Protein AF-A0A7S3D4H6-F1 (afdb_monomer_lite)

Structure (mmCIF, N/CA/C/O backbone):
data_AF-A0A7S3D4H6-F1
#
_entry.id   AF-A0A7S3D4H6-F1
#
loop_
_atom_site.group_PDB
_atom_site.id
_atom_site.type_symbol
_atom_site.label_atom_id
_atom_site.label_alt_id
_atom_site.label_comp_id
_atom_site.label_asym_id
_atom_site.label_entity_id
_atom_site.label_seq_id
_atom_site.pdbx_PDB_ins_code
_atom_site.Cartn_x
_atom_site.Cartn_y
_atom_site.Cartn_z
_atom_site.occupancy
_atom_site.B_iso_or_equiv
_atom_site.auth_seq_id
_atom_site.auth_comp_id
_atom_site.auth_asym_id
_atom_site.auth_atom_id
_atom_site.pdbx_PDB_model_num
ATOM 1 N N . MET A 1 1 ? 4.787 -5.093 -6.556 1.00 90.75 1 MET A N 1
ATOM 2 C CA . MET A 1 1 ? 3.860 -4.329 -7.418 1.00 90.75 1 MET A CA 1
ATOM 3 C C . MET A 1 1 ? 4.445 -4.297 -8.807 1.00 90.75 1 MET A C 1
ATOM 5 O O . MET A 1 1 ? 5.640 -4.072 -8.900 1.00 90.75 1 MET A O 1
ATOM 9 N N . THR A 1 2 ? 3.670 -4.586 -9.845 1.00 94.88 2 THR A N 1
ATOM 10 C CA . THR A 1 2 ? 4.138 -4.476 -11.233 1.00 94.88 2 THR A CA 1
ATOM 11 C C . THR A 1 2 ? 4.098 -3.013 -11.684 1.00 94.88 2 THR A C 1
ATOM 13 O O . THR A 1 2 ? 3.369 -2.201 -11.111 1.00 94.88 2 THR A O 1
ATOM 16 N N . VAL A 1 3 ? 4.927 -2.655 -12.665 1.00 95.19 3 VAL A N 1
ATOM 17 C CA . VAL A 1 3 ? 5.062 -1.286 -13.187 1.00 95.19 3 VAL A CA 1
ATOM 18 C C . VAL A 1 3 ? 4.876 -1.342 -14.696 1.00 95.19 3 VAL A C 1
ATOM 20 O O . VAL A 1 3 ? 5.525 -2.147 -15.357 1.00 95.19 3 VAL A O 1
ATOM 23 N N . SER A 1 4 ? 3.977 -0.511 -15.231 1.00 93.75 4 SER A N 1
ATOM 24 C CA . SER A 1 4 ? 3.671 -0.440 -16.670 1.00 93.75 4 SER A CA 1
ATOM 25 C C . SER A 1 4 ? 3.275 -1.778 -17.323 1.00 93.75 4 SER A C 1
ATOM 27 O O . SER A 1 4 ? 3.443 -1.949 -18.524 1.00 93.75 4 SER A O 1
ATOM 29 N N . GLU A 1 5 ? 2.715 -2.721 -16.558 1.00 92.44 5 GLU A N 1
ATOM 30 C CA . GLU A 1 5 ? 2.319 -4.053 -17.054 1.00 92.44 5 GLU A CA 1
ATOM 31 C C . GLU A 1 5 ? 1.275 -3.985 -18.179 1.00 92.44 5 GLU A C 1
ATOM 33 O O . GLU A 1 5 ? 1.307 -4.778 -19.113 1.00 92.44 5 GLU A O 1
ATOM 38 N N . THR A 1 6 ? 0.364 -3.011 -18.113 1.00 91.50 6 THR A N 1
ATOM 39 C CA . THR A 1 6 ? -0.703 -2.813 -19.104 1.00 91.50 6 THR A CA 1
ATOM 40 C C . THR A 1 6 ? -0.351 -1.761 -20.160 1.00 91.50 6 THR A C 1
ATOM 42 O O . THR A 1 6 ? -1.244 -1.258 -20.844 1.00 91.50 6 THR A O 1
ATOM 45 N N . ALA A 1 7 ? 0.919 -1.353 -20.257 1.00 90.19 7 ALA A N 1
ATOM 46 C CA . ALA A 1 7 ? 1.366 -0.435 -21.298 1.00 90.19 7 ALA A CA 1
ATOM 47 C C . ALA A 1 7 ? 1.373 -1.130 -22.668 1.00 90.19 7 ALA A C 1
ATOM 49 O O . ALA A 1 7 ? 1.462 -2.353 -22.761 1.00 90.19 7 ALA A O 1
ATOM 50 N N . ARG A 1 8 ? 1.323 -0.336 -23.748 1.00 88.31 8 ARG A N 1
ATOM 51 C CA . ARG A 1 8 ? 1.449 -0.855 -25.122 1.00 88.31 8 ARG A CA 1
ATOM 52 C C . ARG A 1 8 ? 2.736 -1.667 -25.306 1.00 88.31 8 ARG A C 1
ATOM 54 O O . ARG A 1 8 ? 2.718 -2.691 -25.978 1.00 88.31 8 ARG A O 1
ATOM 61 N N . GLU A 1 9 ? 3.823 -1.186 -24.712 1.00 87.69 9 GLU A N 1
ATOM 62 C CA . GLU A 1 9 ? 5.121 -1.852 -24.660 1.00 87.69 9 GLU A CA 1
ATOM 63 C C . GLU A 1 9 ? 5.522 -1.974 -23.181 1.00 87.69 9 GLU A C 1
ATOM 65 O O . GLU A 1 9 ? 5.951 -0.981 -22.585 1.00 87.69 9 GLU A O 1
ATOM 70 N N . PRO A 1 10 ? 5.295 -3.137 -22.543 1.00 89.56 10 PRO A N 1
ATOM 71 C CA . PRO A 1 10 ? 5.656 -3.339 -21.145 1.00 89.56 10 PRO A CA 1
ATOM 72 C C . PRO A 1 10 ? 7.183 -3.449 -20.974 1.00 89.56 10 PRO A C 1
ATOM 74 O O . PRO A 1 10 ? 7.884 -3.802 -21.925 1.00 89.56 10 PRO A O 1
ATOM 77 N N . PRO A 1 11 ? 7.723 -3.173 -19.770 1.00 90.12 11 PRO A N 1
ATOM 78 C CA . PRO A 1 11 ? 9.152 -3.312 -19.501 1.00 90.12 11 PRO A CA 1
ATOM 79 C C . PRO A 1 11 ? 9.649 -4.744 -19.727 1.00 90.12 11 PRO A C 1
ATOM 81 O O . PRO A 1 11 ? 9.005 -5.698 -19.294 1.00 90.12 11 PRO A O 1
ATOM 84 N N . SER A 1 12 ? 10.818 -4.886 -20.352 1.00 89.56 12 SER A N 1
ATOM 85 C CA . SER A 1 12 ? 11.431 -6.190 -20.627 1.00 89.56 12 SER A CA 1
ATOM 86 C C . SER A 1 12 ? 11.892 -6.913 -19.358 1.00 89.56 12 SER A C 1
ATOM 88 O O . SER A 1 12 ? 12.290 -6.290 -18.365 1.00 89.56 12 SER A O 1
ATOM 90 N N . ASP A 1 13 ? 11.926 -8.243 -19.430 1.00 87.94 13 ASP A N 1
ATOM 91 C CA . ASP A 1 13 ? 12.531 -9.096 -18.409 1.00 87.94 13 ASP A CA 1
ATOM 92 C C . ASP A 1 13 ? 14.046 -9.268 -18.634 1.00 87.94 13 ASP A C 1
ATOM 94 O O . ASP A 1 13 ? 14.583 -9.055 -19.726 1.00 87.94 13 ASP A O 1
ATOM 98 N N . GLU A 1 14 ? 14.756 -9.735 -17.599 1.00 81.12 14 GLU A N 1
ATOM 99 C CA . GLU A 1 14 ? 16.184 -10.095 -17.687 1.00 81.12 14 GLU A CA 1
ATOM 100 C C . GLU A 1 14 ? 16.463 -11.144 -18.777 1.00 81.12 14 GLU A C 1
ATOM 102 O O . GLU A 1 14 ? 17.517 -11.117 -19.410 1.00 81.12 14 GLU A O 1
ATOM 107 N N . LYS A 1 15 ? 15.514 -12.056 -19.027 1.00 82.06 15 LYS A N 1
ATOM 108 C CA . LYS A 1 15 ? 15.654 -13.122 -20.035 1.00 82.06 15 LYS A CA 1
ATOM 109 C C . LYS A 1 15 ? 15.647 -12.585 -21.464 1.00 82.06 15 LYS A C 1
ATOM 111 O O . LYS A 1 15 ? 16.328 -13.144 -22.319 1.00 82.06 15 LYS A O 1
ATOM 116 N N . ASP A 1 16 ? 14.908 -11.505 -21.695 1.00 81.69 16 ASP A N 1
ATOM 117 C CA . ASP A 1 16 ? 14.741 -10.897 -23.016 1.00 81.69 16 ASP A CA 1
ATOM 118 C C . ASP A 1 16 ? 15.853 -9.890 -23.329 1.00 81.69 16 ASP A C 1
ATOM 120 O O . ASP A 1 16 ? 15.986 -9.435 -24.465 1.00 81.69 16 ASP A O 1
ATOM 124 N N . THR A 1 17 ? 16.684 -9.563 -22.332 1.00 79.12 17 THR A N 1
ATOM 125 C CA . THR A 1 17 ? 17.736 -8.554 -22.456 1.00 79.12 17 THR A CA 1
ATOM 126 C C . THR A 1 17 ? 19.111 -9.111 -22.068 1.00 79.12 17 THR A C 1
ATOM 128 O O . THR A 1 17 ? 19.616 -8.824 -20.982 1.00 79.12 17 THR A O 1
ATOM 131 N N . PRO A 1 18 ? 19.764 -9.910 -22.930 1.00 75.94 18 PRO A N 1
ATOM 132 C CA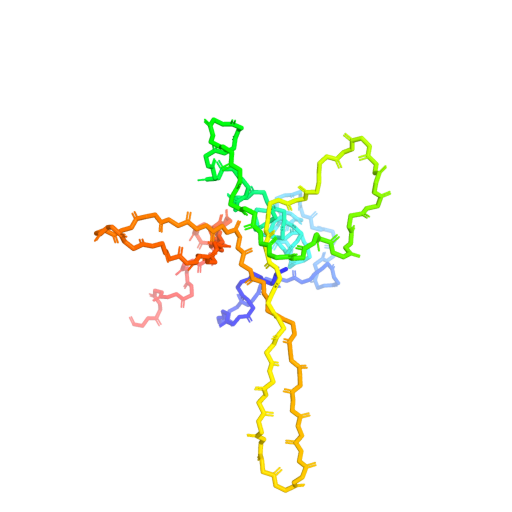 . PRO A 1 18 ? 21.099 -10.425 -22.645 1.00 75.94 18 PRO A CA 1
ATOM 133 C C . PRO A 1 18 ? 22.129 -9.284 -22.571 1.00 75.94 18 PRO A C 1
ATOM 135 O O . PRO A 1 18 ? 22.235 -8.473 -23.488 1.00 75.94 18 PRO A O 1
ATOM 138 N N . ASN A 1 19 ? 22.919 -9.254 -21.491 1.00 79.62 19 ASN A N 1
ATOM 139 C CA . ASN A 1 19 ? 23.931 -8.227 -21.187 1.00 79.62 19 ASN A CA 1
ATOM 140 C C . ASN A 1 19 ? 23.383 -6.784 -21.188 1.00 79.62 19 ASN A C 1
ATOM 142 O O . ASN A 1 19 ? 23.839 -5.948 -21.976 1.00 79.62 19 ASN A O 1
ATOM 146 N N . PRO A 1 20 ? 22.427 -6.462 -20.298 1.00 79.50 20 PRO A N 1
ATOM 147 C CA . PRO A 1 20 ? 21.876 -5.121 -20.223 1.00 79.50 20 PRO A CA 1
ATOM 148 C C . PRO A 1 20 ? 22.954 -4.133 -19.766 1.00 79.50 20 PRO A C 1
ATOM 150 O O . PRO A 1 20 ? 23.783 -4.428 -18.900 1.00 79.50 20 PRO A O 1
ATOM 153 N N . THR A 1 21 ? 22.929 -2.922 -20.322 1.00 84.44 21 THR A N 1
ATOM 154 C CA . THR A 1 21 ? 23.704 -1.814 -19.752 1.00 84.44 21 THR A CA 1
ATOM 155 C C . THR A 1 21 ? 23.203 -1.521 -18.337 1.00 84.44 21 THR A C 1
ATOM 157 O O . THR A 1 21 ? 22.053 -1.814 -18.011 1.00 84.44 21 THR A O 1
ATOM 160 N N . ALA A 1 22 ? 24.032 -0.907 -17.487 1.00 80.88 22 ALA A N 1
ATOM 161 C CA . ALA A 1 22 ? 23.634 -0.595 -16.111 1.00 80.88 22 ALA A CA 1
ATOM 162 C C . ALA A 1 22 ? 22.330 0.224 -16.043 1.00 80.88 22 ALA A C 1
ATOM 164 O O . ALA A 1 22 ? 21.484 -0.039 -15.197 1.00 80.88 22 ALA A O 1
ATOM 165 N N . LEU A 1 23 ? 22.140 1.165 -16.977 1.00 77.56 23 LEU A N 1
ATOM 166 C CA . LEU A 1 23 ? 20.910 1.949 -17.075 1.00 77.56 23 LEU A CA 1
ATOM 167 C C . LEU A 1 23 ? 19.706 1.084 -17.475 1.00 77.56 23 LEU A C 1
ATOM 169 O O . LEU A 1 23 ? 18.632 1.227 -16.903 1.00 77.56 23 LEU A O 1
ATOM 173 N N . HIS A 1 24 ? 19.884 0.160 -18.422 1.00 81.44 24 HIS A N 1
ATOM 174 C CA . HIS A 1 24 ? 18.808 -0.735 -18.843 1.00 81.44 24 HIS A CA 1
ATOM 175 C C . HIS A 1 24 ? 18.434 -1.738 -17.745 1.00 81.44 24 HIS A C 1
ATOM 177 O O . HIS A 1 24 ? 17.262 -2.055 -17.584 1.00 81.44 24 HIS A O 1
ATOM 183 N N . ALA A 1 25 ? 19.409 -2.198 -16.954 1.00 87.44 25 ALA A N 1
ATOM 184 C CA . ALA A 1 25 ? 19.186 -3.127 -15.848 1.00 87.44 25 ALA A CA 1
ATOM 185 C C . ALA A 1 25 ? 18.266 -2.550 -14.754 1.00 87.44 25 ALA A C 1
ATOM 187 O O . ALA A 1 25 ? 17.503 -3.298 -14.146 1.00 87.44 25 ALA A O 1
ATOM 188 N N . LEU A 1 26 ? 18.301 -1.231 -14.527 1.00 89.69 26 LEU A N 1
ATOM 189 C CA . LEU A 1 26 ? 17.409 -0.546 -13.580 1.00 89.69 26 LEU A CA 1
ATOM 190 C C . LEU A 1 26 ? 15.948 -0.533 -14.051 1.00 89.69 26 LEU A C 1
ATOM 192 O O . LEU A 1 26 ? 15.040 -0.586 -13.228 1.00 89.69 26 LEU A O 1
ATOM 196 N N . ASN A 1 27 ? 15.732 -0.514 -15.367 1.00 91.06 27 ASN A N 1
ATOM 197 C CA . ASN A 1 27 ? 14.408 -0.427 -15.979 1.00 91.06 27 ASN A CA 1
ATOM 198 C C . ASN A 1 27 ? 13.807 -1.797 -16.335 1.00 91.06 27 ASN A C 1
ATOM 200 O O . ASN A 1 27 ? 12.761 -1.857 -16.979 1.00 91.06 27 ASN A O 1
ATOM 204 N N . LEU A 1 28 ? 14.442 -2.899 -15.924 1.00 92.50 28 LEU A N 1
ATOM 205 C CA . LEU A 1 28 ? 13.866 -4.233 -16.084 1.00 92.50 28 LEU A CA 1
ATOM 206 C C . LEU A 1 28 ? 12.661 -4.410 -15.160 1.00 92.50 28 LEU A C 1
ATOM 208 O O . LEU A 1 28 ? 12.649 -3.905 -14.033 1.00 92.50 28 LEU A O 1
ATOM 212 N N . SER A 1 29 ? 11.673 -5.180 -15.613 1.00 93.62 29 SER A N 1
ATOM 213 C CA . SER A 1 29 ? 10.405 -5.408 -14.903 1.00 93.62 29 SER A CA 1
ATOM 214 C C . SER A 1 29 ? 10.604 -5.767 -13.420 1.00 93.62 29 SER A C 1
ATOM 216 O O . SER A 1 29 ? 9.957 -5.197 -12.542 1.00 93.62 29 SER A O 1
ATOM 218 N N . GLY A 1 30 ? 11.551 -6.662 -13.116 1.00 93.88 30 GLY A N 1
ATOM 219 C CA . GLY A 1 30 ? 11.851 -7.124 -11.764 1.00 93.88 30 GLY A CA 1
ATOM 220 C C . GLY A 1 30 ? 12.520 -6.064 -10.888 1.00 93.88 30 GLY A C 1
ATOM 221 O O . GLY A 1 30 ? 12.258 -6.013 -9.683 1.00 93.88 30 GLY A O 1
ATOM 222 N N . ALA A 1 31 ? 13.357 -5.202 -11.472 1.00 93.88 31 ALA A N 1
ATOM 223 C CA . ALA A 1 31 ? 13.984 -4.088 -10.765 1.00 93.88 31 ALA A CA 1
ATOM 224 C C . ALA A 1 31 ? 12.943 -3.011 -10.429 1.00 93.88 31 ALA A C 1
ATOM 226 O O . ALA A 1 31 ? 12.791 -2.655 -9.257 1.00 93.88 31 ALA A O 1
ATOM 227 N N . LEU A 1 32 ? 12.141 -2.609 -11.420 1.00 95.38 32 LEU A N 1
ATOM 228 C CA . LEU A 1 32 ? 11.037 -1.664 -11.248 1.00 95.38 32 LEU A CA 1
ATOM 229 C C . LEU A 1 32 ? 10.006 -2.174 -10.238 1.00 95.38 32 LEU A C 1
ATOM 231 O O . LEU A 1 32 ? 9.567 -1.433 -9.361 1.00 95.38 32 LEU A O 1
ATOM 235 N N . ALA A 1 33 ? 9.644 -3.457 -10.307 1.00 96.38 33 ALA A N 1
ATOM 236 C CA . ALA A 1 33 ? 8.681 -4.044 -9.385 1.00 96.38 33 ALA A CA 1
ATOM 237 C C . ALA A 1 33 ? 9.191 -4.071 -7.938 1.00 96.38 33 ALA A C 1
ATOM 239 O O . ALA A 1 33 ? 8.421 -3.863 -6.990 1.00 96.38 33 ALA A O 1
ATOM 240 N N . ARG A 1 34 ? 10.492 -4.322 -7.752 1.00 96.31 34 ARG A N 1
ATOM 241 C CA . ARG A 1 34 ? 11.147 -4.286 -6.441 1.00 96.31 34 ARG A CA 1
ATOM 242 C C . ARG A 1 34 ? 11.135 -2.872 -5.874 1.00 96.31 34 ARG A C 1
ATOM 244 O O . ARG A 1 34 ? 10.696 -2.689 -4.741 1.00 96.31 34 ARG A O 1
ATOM 251 N N . GLU A 1 35 ? 11.555 -1.891 -6.663 1.00 96.50 35 GLU A N 1
ATOM 252 C CA . GLU A 1 35 ? 11.555 -0.484 -6.262 1.00 96.50 35 GLU A CA 1
ATOM 253 C C . GLU A 1 35 ? 10.140 0.009 -5.934 1.00 96.50 35 GLU A C 1
ATOM 255 O O . GLU A 1 35 ? 9.906 0.504 -4.833 1.00 96.50 35 GLU A O 1
ATOM 260 N N . ALA A 1 36 ? 9.164 -0.221 -6.816 1.00 97.19 36 ALA A N 1
ATOM 261 C CA . ALA A 1 36 ? 7.772 0.176 -6.600 1.00 97.19 36 ALA A CA 1
ATOM 262 C C . ALA A 1 36 ? 7.170 -0.443 -5.329 1.00 97.19 36 ALA A C 1
ATOM 264 O O . ALA A 1 36 ? 6.371 0.194 -4.636 1.00 97.19 36 ALA A O 1
ATOM 265 N N . THR A 1 37 ? 7.572 -1.674 -4.991 1.00 97.12 37 THR A N 1
ATOM 266 C CA . THR A 1 37 ? 7.172 -2.334 -3.739 1.00 97.12 37 THR A CA 1
ATOM 267 C C . THR A 1 37 ? 7.774 -1.639 -2.521 1.00 97.12 37 THR A C 1
ATOM 269 O O . THR A 1 37 ? 7.065 -1.436 -1.539 1.00 97.12 37 THR A O 1
ATOM 272 N N . LEU A 1 38 ? 9.049 -1.243 -2.574 1.00 96.38 38 LEU A N 1
ATOM 273 C CA . LEU A 1 38 ? 9.686 -0.491 -1.489 1.00 96.38 38 LEU A CA 1
ATOM 274 C C . LEU A 1 38 ? 9.052 0.894 -1.327 1.00 96.38 38 LEU A C 1
ATOM 276 O O . LEU A 1 38 ? 8.719 1.274 -0.207 1.00 96.38 38 LEU A O 1
ATOM 280 N N . ILE A 1 39 ? 8.791 1.605 -2.427 1.00 97.00 39 ILE A N 1
ATOM 281 C CA . ILE A 1 39 ? 8.080 2.892 -2.405 1.00 97.00 39 ILE A CA 1
ATOM 282 C C . ILE A 1 39 ? 6.716 2.726 -1.723 1.00 97.00 39 ILE A C 1
ATOM 284 O O . ILE A 1 39 ? 6.405 3.451 -0.782 1.00 97.00 39 ILE A O 1
ATOM 288 N N . ASN A 1 40 ? 5.924 1.725 -2.121 1.00 95.62 40 ASN A N 1
ATOM 289 C CA . ASN A 1 40 ? 4.613 1.471 -1.514 1.00 95.62 40 ASN A CA 1
ATOM 290 C C . ASN A 1 40 ? 4.674 0.921 -0.088 1.00 95.62 40 ASN A C 1
ATOM 292 O O . ASN A 1 40 ? 3.673 0.989 0.620 1.00 95.62 40 ASN A O 1
ATOM 296 N N . ARG A 1 41 ? 5.815 0.384 0.349 1.00 93.19 41 ARG A N 1
ATOM 297 C CA . ARG A 1 41 ? 6.016 -0.020 1.741 1.00 93.19 41 ARG A CA 1
ATOM 298 C C . ARG A 1 41 ? 6.320 1.179 2.632 1.00 93.19 41 ARG A C 1
ATOM 300 O O . ARG A 1 41 ? 5.785 1.253 3.732 1.00 93.19 41 ARG A O 1
ATOM 307 N N . TYR A 1 42 ? 7.186 2.080 2.180 1.00 93.44 42 TYR A N 1
ATOM 308 C CA . TYR A 1 42 ? 7.680 3.178 3.010 1.00 93.44 42 TYR A CA 1
ATOM 309 C C . TYR A 1 42 ? 6.807 4.425 2.948 1.00 93.44 42 TYR A C 1
ATOM 311 O O . TYR A 1 42 ? 6.621 5.076 3.971 1.00 93.44 42 TYR A O 1
ATOM 319 N N . PHE A 1 43 ? 6.241 4.749 1.784 1.00 95.62 43 PHE A N 1
ATOM 320 C CA . PHE A 1 43 ? 5.455 5.967 1.615 1.00 95.62 43 PHE A CA 1
ATOM 321 C C . PHE A 1 43 ? 4.256 6.051 2.575 1.00 95.62 43 PHE A C 1
ATOM 323 O O . PHE A 1 43 ? 4.110 7.098 3.202 1.00 95.62 43 PHE A O 1
ATOM 330 N N . PRO A 1 44 ? 3.442 4.988 2.778 1.00 93.69 44 PRO A N 1
ATOM 331 C CA . PRO A 1 44 ? 2.353 5.028 3.749 1.00 93.69 44 PRO A CA 1
ATOM 332 C C . PRO A 1 44 ? 2.814 5.359 5.165 1.00 93.69 44 PRO A C 1
ATOM 334 O O . PRO A 1 44 ? 2.170 6.173 5.804 1.00 93.69 44 PRO A O 1
ATOM 337 N N . GLU A 1 45 ? 3.924 4.786 5.636 1.00 91.12 45 GLU A N 1
ATOM 338 C CA . GLU A 1 45 ? 4.466 5.060 6.976 1.00 91.12 45 GLU A CA 1
ATOM 339 C C . GLU A 1 45 ? 5.007 6.489 7.086 1.00 91.12 45 GLU A C 1
ATOM 341 O O . GLU A 1 45 ? 4.791 7.169 8.085 1.00 91.12 45 GLU A O 1
ATOM 346 N N . GLN A 1 46 ? 5.686 6.966 6.039 1.00 92.69 46 GLN A N 1
ATOM 347 C CA . GLN A 1 46 ? 6.327 8.280 6.015 1.00 92.69 46 GLN A CA 1
ATOM 348 C C . GLN A 1 46 ? 5.324 9.440 6.095 1.00 92.69 46 GLN A C 1
ATOM 350 O O . GLN A 1 46 ? 5.671 10.511 6.591 1.00 92.69 46 GLN A O 1
ATOM 355 N N . VAL A 1 47 ? 4.102 9.256 5.590 1.00 93.62 47 VAL A N 1
ATOM 356 C CA . VAL A 1 47 ? 3.072 10.309 5.578 1.00 93.62 47 VAL A CA 1
ATOM 357 C C . VAL A 1 47 ? 2.178 10.308 6.820 1.00 93.62 47 VAL A C 1
ATOM 359 O O . VAL A 1 47 ? 1.294 11.159 6.933 1.00 93.62 47 VAL A O 1
ATOM 362 N N . LEU A 1 48 ? 2.372 9.369 7.750 1.00 92.00 48 LEU A N 1
ATOM 363 C CA . LEU A 1 48 ? 1.648 9.360 9.020 1.00 92.00 48 LEU A CA 1
ATOM 364 C C . LEU A 1 48 ? 2.249 10.372 9.993 1.00 92.00 48 LEU A C 1
ATOM 366 O O . LEU A 1 48 ? 3.435 10.678 9.969 1.00 92.00 48 LEU A O 1
ATOM 370 N N . ASN A 1 49 ? 1.430 10.826 10.940 1.00 89.44 49 ASN A N 1
ATOM 371 C CA . ASN A 1 49 ? 1.863 11.736 12.003 1.00 89.44 49 ASN A CA 1
ATOM 372 C C . ASN A 1 49 ? 2.690 11.036 13.103 1.00 89.44 49 ASN A C 1
ATOM 374 O O . ASN A 1 49 ? 2.777 11.550 14.214 1.00 89.44 49 ASN A O 1
ATOM 378 N N . SER A 1 50 ? 3.263 9.860 12.838 1.00 81.31 50 SER A N 1
ATOM 379 C CA . SER A 1 50 ? 4.091 9.126 13.799 1.00 81.31 50 SER A CA 1
ATOM 380 C C . SER A 1 50 ? 5.512 9.713 13.843 1.00 81.31 50 SER A C 1
ATOM 382 O O . SER A 1 50 ? 6.055 10.039 12.787 1.00 81.31 50 SER A O 1
ATOM 384 N N . PRO A 1 51 ? 6.149 9.874 15.019 1.00 77.94 51 PRO A N 1
ATOM 385 C CA . PRO A 1 51 ? 5.658 9.583 16.372 1.00 77.94 51 PRO A CA 1
ATOM 386 C C . PRO A 1 51 ? 4.958 10.783 17.045 1.00 77.94 51 PRO A C 1
ATOM 388 O O . PRO A 1 51 ? 4.738 10.775 18.249 1.00 77.94 51 PRO A O 1
ATOM 391 N N . ALA A 1 52 ? 4.654 11.854 16.305 1.00 81.31 52 ALA A N 1
ATOM 392 C CA . ALA A 1 52 ? 4.114 13.097 16.863 1.00 81.31 52 ALA A CA 1
ATOM 393 C C . ALA A 1 52 ? 2.685 12.973 17.433 1.00 81.31 52 ALA A C 1
ATOM 395 O O . ALA A 1 52 ? 2.297 13.785 18.273 1.00 81.31 52 ALA A O 1
ATOM 396 N N . LYS A 1 53 ? 1.897 11.985 16.987 1.00 83.88 53 LYS A N 1
ATOM 397 C CA . LYS A 1 53 ? 0.556 11.671 17.506 1.00 83.88 53 LYS A CA 1
ATOM 398 C C . LYS A 1 53 ? 0.469 10.186 17.851 1.00 83.88 53 LYS A C 1
ATOM 400 O O . LYS A 1 53 ? 0.865 9.344 17.048 1.00 83.88 53 LYS A O 1
ATOM 405 N N . GLU A 1 54 ? -0.097 9.891 19.019 1.00 84.50 54 GLU A N 1
ATOM 406 C CA . GLU A 1 54 ? -0.395 8.521 19.440 1.00 84.50 54 GLU A CA 1
ATOM 407 C C . GLU A 1 54 ? -1.345 7.829 18.443 1.00 84.50 54 GLU A C 1
ATOM 409 O O . GLU A 1 54 ? -2.285 8.466 17.942 1.00 84.50 54 GLU A O 1
ATOM 414 N N . PRO A 1 55 ? -1.126 6.537 18.142 1.00 85.06 55 PRO A N 1
ATOM 415 C CA . PRO A 1 55 ? -1.986 5.786 17.243 1.00 85.06 55 PRO A CA 1
ATOM 416 C C . PRO A 1 55 ? -3.372 5.563 17.858 1.00 85.06 55 PRO A C 1
ATOM 418 O O . PRO A 1 55 ? -3.531 5.377 19.065 1.00 85.06 55 PRO A O 1
ATOM 421 N N . VAL A 1 56 ? -4.393 5.535 17.001 1.00 86.94 56 VAL A N 1
ATOM 422 C CA . VAL A 1 56 ? -5.743 5.132 17.410 1.00 86.94 56 VAL A CA 1
ATOM 423 C C . VAL A 1 56 ? -5.742 3.632 17.675 1.00 86.94 56 VAL A C 1
ATOM 425 O O . VAL A 1 56 ? -5.435 2.843 16.782 1.00 86.94 56 VAL A O 1
ATOM 428 N N . GLN A 1 57 ? -6.100 3.250 18.898 1.00 87.69 57 GLN A N 1
ATOM 429 C CA . GLN A 1 57 ? -6.188 1.850 19.297 1.00 87.69 57 GLN A CA 1
ATOM 430 C C . GLN A 1 57 ? -7.547 1.258 18.920 1.00 87.69 57 GLN A C 1
ATOM 432 O O . GLN A 1 57 ? -8.583 1.903 19.083 1.00 87.69 57 GLN A O 1
ATOM 437 N N . LEU A 1 58 ? -7.525 0.023 18.421 1.00 89.75 58 LEU A N 1
ATOM 438 C CA . LEU A 1 58 ? -8.719 -0.779 18.158 1.00 89.75 58 LEU A CA 1
ATOM 439 C C . LEU A 1 58 ? -8.956 -1.780 19.295 1.00 89.75 58 LEU A C 1
ATOM 441 O O . LEU A 1 58 ? -8.082 -2.005 20.128 1.00 89.75 58 LEU A O 1
ATOM 445 N N . ASP A 1 59 ? -10.131 -2.410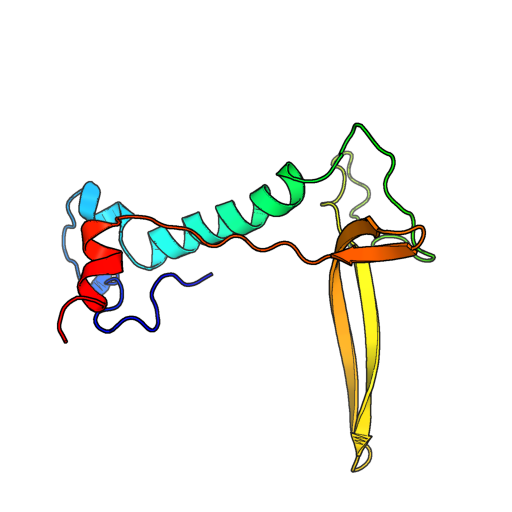 19.299 1.00 90.12 59 ASP A N 1
ATOM 446 C CA . ASP A 1 59 ? -10.551 -3.344 20.354 1.00 90.12 59 ASP A CA 1
ATOM 447 C C . ASP A 1 59 ? -9.605 -4.548 20.530 1.00 90.12 59 ASP A C 1
ATOM 449 O O . ASP A 1 59 ? -9.489 -5.096 21.625 1.00 90.12 59 ASP A O 1
ATOM 453 N N . GLY A 1 60 ? -8.944 -4.981 19.451 1.00 87.19 60 GLY A N 1
ATOM 454 C CA . GLY A 1 60 ? -8.003 -6.099 19.452 1.00 87.19 60 GLY A CA 1
ATOM 455 C C . GLY A 1 60 ? -6.576 -5.656 19.116 1.00 87.19 60 GLY A C 1
ATOM 456 O O . GLY A 1 60 ? -6.403 -4.786 18.258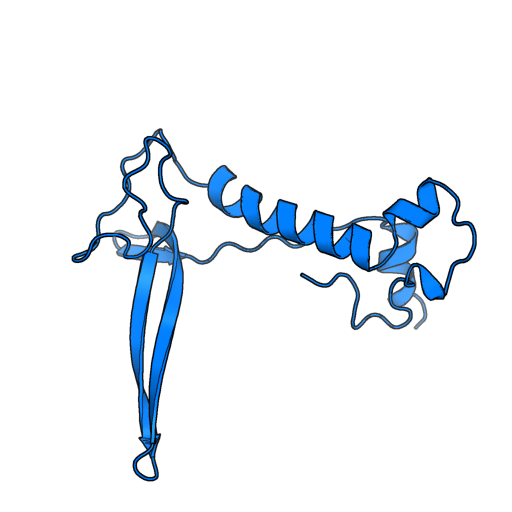 1.00 87.19 60 GLY A O 1
ATOM 457 N N . PRO A 1 61 ? -5.547 -6.267 19.735 1.00 88.38 61 PRO A N 1
ATOM 458 C CA . PRO A 1 61 ? -4.159 -6.006 19.374 1.00 88.38 61 PRO A CA 1
ATOM 459 C C . PRO A 1 61 ? -3.857 -6.515 17.959 1.00 88.38 61 PRO A C 1
ATOM 461 O O . PRO A 1 61 ? -4.584 -7.342 17.401 1.00 88.38 61 PRO A O 1
ATOM 464 N N . ASN A 1 62 ? -2.745 -6.057 17.384 1.00 88.38 62 ASN A N 1
ATOM 465 C CA . ASN A 1 62 ? -2.259 -6.591 16.118 1.00 88.38 62 ASN A CA 1
ATOM 466 C C . ASN A 1 62 ? -1.925 -8.094 16.277 1.00 88.38 62 ASN A C 1
ATOM 468 O O . ASN A 1 62 ? -1.035 -8.434 17.054 1.00 88.38 62 ASN A O 1
ATOM 472 N N . PRO A 1 63 ? -2.589 -9.006 15.538 1.00 88.69 63 PRO A N 1
ATOM 473 C CA . PRO A 1 63 ? -2.397 -10.449 15.697 1.00 88.69 63 PRO A CA 1
ATOM 474 C C . PRO A 1 63 ? -1.057 -10.965 15.144 1.00 88.69 63 PRO A C 1
ATOM 476 O O . PRO A 1 63 ? -0.765 -12.150 15.281 1.00 88.69 63 PRO A O 1
ATOM 479 N N . PHE A 1 64 ? -0.269 -10.105 14.493 1.00 87.56 64 PHE A N 1
ATOM 480 C CA . PHE A 1 64 ? 1.059 -10.415 13.949 1.00 87.56 64 PHE A CA 1
ATOM 481 C C . PHE A 1 64 ? 2.180 -9.699 14.696 1.00 87.56 64 PHE A C 1
ATOM 483 O O . PHE A 1 64 ? 3.312 -9.684 14.218 1.00 87.56 64 PHE A O 1
ATOM 490 N N . ASP A 1 65 ? 1.870 -9.056 15.819 1.00 83.06 65 ASP A N 1
ATOM 491 C CA . ASP A 1 65 ? 2.909 -8.492 16.661 1.00 83.06 65 ASP A CA 1
ATOM 492 C C . ASP A 1 65 ? 3.704 -9.633 17.313 1.00 83.06 65 ASP A C 1
ATOM 494 O O . ASP A 1 65 ? 3.172 -10.429 18.089 1.00 83.06 65 ASP A O 1
ATOM 498 N N . GLU A 1 66 ? 4.981 -9.743 16.954 1.00 77.38 66 GLU A N 1
ATOM 499 C CA . GLU A 1 66 ? 5.887 -10.785 17.445 1.00 77.38 66 GLU A CA 1
ATOM 500 C C . GLU A 1 66 ? 6.452 -10.464 18.844 1.00 77.38 66 GLU A C 1
ATOM 502 O O . GLU A 1 66 ? 7.334 -11.178 19.323 1.00 77.38 66 GLU A O 1
ATOM 507 N N . ASN A 1 67 ? 5.955 -9.416 19.522 1.00 69.69 67 ASN A N 1
ATOM 508 C CA . ASN A 1 67 ? 6.460 -8.931 20.817 1.00 69.69 67 ASN A CA 1
ATOM 509 C C . ASN A 1 67 ? 7.975 -8.660 20.796 1.00 69.69 67 ASN A C 1
ATOM 511 O O . ASN A 1 67 ? 8.686 -8.908 21.772 1.00 69.69 67 ASN A O 1
ATOM 515 N N . THR A 1 68 ? 8.488 -8.191 19.661 1.00 72.81 68 THR A N 1
ATOM 516 C CA . THR A 1 68 ? 9.885 -7.757 19.543 1.00 72.81 68 THR A CA 1
ATOM 517 C C . THR A 1 68 ? 10.005 -6.280 19.909 1.00 72.81 68 THR A C 1
ATOM 519 O O . THR A 1 68 ? 9.037 -5.538 19.795 1.00 72.81 68 THR A O 1
ATOM 522 N N . ASP A 1 69 ? 11.209 -5.809 20.244 1.00 69.50 69 A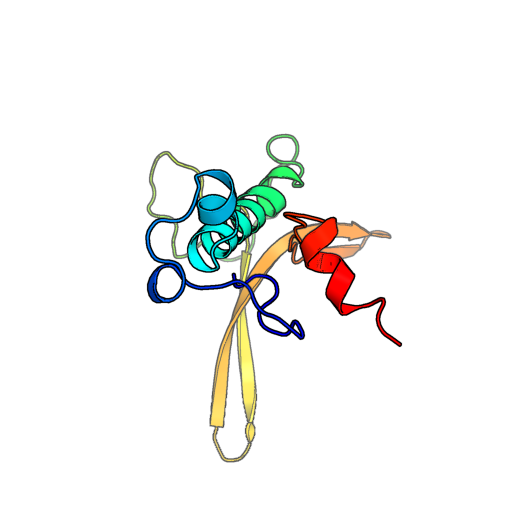SP A N 1
ATOM 523 C CA . ASP A 1 69 ? 11.466 -4.376 20.492 1.00 69.50 69 ASP A CA 1
ATOM 524 C C . ASP A 1 69 ? 11.249 -3.482 19.251 1.00 69.50 69 ASP A C 1
ATOM 526 O O . ASP A 1 69 ? 11.378 -2.258 19.322 1.00 69.50 69 ASP A O 1
ATOM 530 N N . LYS A 1 70 ? 10.956 -4.073 18.083 1.00 63.31 70 LYS A N 1
ATOM 531 C CA . LYS A 1 70 ? 10.628 -3.327 16.870 1.00 63.31 70 LYS A CA 1
ATOM 532 C C . LYS A 1 70 ? 9.125 -3.054 16.839 1.00 63.31 70 LYS A C 1
ATOM 534 O O . LYS A 1 70 ? 8.359 -4.016 16.796 1.00 63.31 70 LYS A O 1
ATOM 539 N N . PRO A 1 71 ? 8.696 -1.781 16.784 1.00 63.81 71 PRO A N 1
ATOM 540 C CA . PRO A 1 71 ? 7.284 -1.471 16.639 1.00 63.81 71 PRO A CA 1
ATOM 541 C C . PRO A 1 71 ? 6.746 -2.088 15.345 1.00 63.81 71 PRO A C 1
ATOM 543 O O . PRO A 1 71 ? 7.392 -2.024 14.292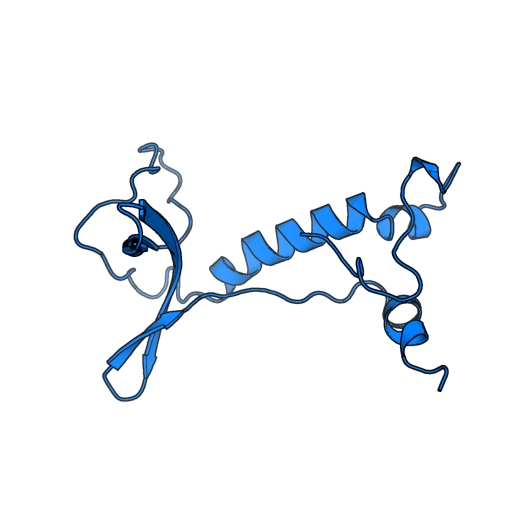 1.00 63.81 71 PRO A O 1
ATOM 546 N N . ALA A 1 72 ? 5.562 -2.696 15.433 1.00 70.00 72 ALA A N 1
ATOM 547 C CA . ALA A 1 72 ? 4.838 -3.159 14.261 1.00 70.00 72 ALA A CA 1
ATOM 548 C C . ALA A 1 72 ? 4.596 -1.992 13.285 1.00 70.00 72 ALA A C 1
ATOM 550 O O . ALA A 1 72 ? 4.474 -0.837 13.692 1.00 70.00 72 ALA A O 1
ATOM 551 N N . SER A 1 73 ? 4.519 -2.307 11.988 1.00 74.56 73 SER A N 1
ATOM 552 C CA . SER A 1 73 ? 4.122 -1.331 10.962 1.00 74.56 73 SER A CA 1
ATOM 553 C C . SER A 1 73 ? 2.786 -0.697 11.340 1.00 74.56 73 SER A C 1
ATOM 555 O O . SER A 1 73 ? 1.887 -1.407 11.807 1.00 74.56 73 SER A O 1
ATOM 557 N N . SER A 1 74 ? 2.641 0.602 11.098 1.00 80.06 74 SER A N 1
ATOM 558 C CA . SER A 1 74 ? 1.378 1.292 11.318 1.00 80.06 74 SER A CA 1
ATOM 559 C C . SER A 1 74 ? 0.307 0.697 10.409 1.00 80.06 74 SER A C 1
ATOM 561 O O . SER A 1 74 ? 0.475 0.558 9.195 1.00 80.06 74 SER A O 1
ATOM 563 N N . GLY A 1 75 ? -0.819 0.329 11.002 1.00 88.31 75 GLY A N 1
ATOM 564 C CA . GLY A 1 75 ? -1.940 -0.217 10.264 1.00 88.31 75 GLY A CA 1
ATOM 565 C C . GLY A 1 75 ? -2.934 -0.911 11.173 1.00 88.31 75 GLY A C 1
ATOM 566 O O . GLY A 1 75 ? -2.655 -1.218 12.330 1.00 88.31 75 GLY A O 1
ATOM 567 N N . ALA A 1 76 ? -4.114 -1.153 10.624 1.00 92.25 76 ALA A N 1
ATOM 568 C CA . ALA A 1 76 ? -5.201 -1.817 11.318 1.00 92.25 76 ALA A CA 1
ATOM 569 C C . ALA A 1 76 ? -5.839 -2.875 10.423 1.00 92.25 76 ALA A C 1
ATOM 571 O O . ALA A 1 76 ? -5.947 -2.698 9.206 1.00 92.25 76 ALA A O 1
ATOM 572 N N . TYR A 1 77 ? -6.295 -3.961 11.047 1.00 94.00 77 TYR A N 1
ATOM 573 C CA . TYR A 1 77 ? -6.961 -5.066 10.369 1.00 94.00 77 TYR A CA 1
ATOM 574 C C . TYR A 1 77 ? -8.437 -5.129 10.753 1.00 94.00 77 TYR A C 1
ATOM 576 O O . TYR A 1 77 ? -8.784 -5.122 11.930 1.00 94.00 77 TYR A O 1
ATOM 584 N N . PHE A 1 78 ? -9.302 -5.259 9.751 1.00 93.81 78 PHE A N 1
ATOM 585 C CA . PHE A 1 78 ? -10.741 -5.442 9.920 1.00 93.81 78 PHE A CA 1
ATOM 586 C C . PHE A 1 78 ? -11.167 -6.763 9.294 1.00 93.81 78 PHE A C 1
ATOM 588 O O . PHE A 1 78 ? -10.889 -7.020 8.123 1.00 93.81 78 PHE A O 1
ATOM 595 N N . TYR A 1 79 ? -11.878 -7.591 10.049 1.00 95.44 79 TYR A N 1
ATOM 596 C CA . TYR A 1 79 ? -12.411 -8.860 9.565 1.00 95.44 79 TYR A CA 1
ATOM 597 C C . TYR A 1 79 ? -13.885 -8.668 9.226 1.00 95.44 79 TYR A C 1
ATOM 599 O O . TYR A 1 79 ? -14.682 -8.298 10.085 1.00 95.44 79 TYR A O 1
ATOM 607 N N . ARG A 1 80 ? -14.240 -8.868 7.956 1.00 95.50 80 ARG A N 1
ATOM 608 C CA . ARG A 1 80 ? -15.596 -8.643 7.443 1.00 95.50 80 ARG A CA 1
ATOM 609 C C . ARG A 1 80 ? -16.168 -9.947 6.912 1.00 95.50 80 ARG A C 1
ATOM 611 O O . ARG A 1 80 ? -15.455 -10.697 6.248 1.00 95.50 80 ARG A O 1
ATOM 618 N N . LYS A 1 81 ? -17.448 -10.190 7.196 1.00 97.38 81 LYS A N 1
ATOM 619 C CA . LYS A 1 81 ? -18.211 -11.319 6.661 1.00 97.38 81 LYS A CA 1
ATOM 620 C C . LYS A 1 81 ? -19.217 -10.814 5.631 1.00 97.38 81 LYS A C 1
ATOM 622 O O . LYS A 1 81 ? -19.939 -9.859 5.903 1.00 97.38 81 LYS A O 1
ATOM 627 N N . PHE A 1 82 ? -19.257 -11.469 4.481 1.00 98.00 82 PHE A N 1
ATOM 628 C CA . PHE A 1 82 ? -20.192 -11.223 3.393 1.00 98.00 82 PHE A CA 1
ATOM 629 C C . PHE A 1 82 ? -20.935 -12.522 3.085 1.00 98.00 82 PHE A C 1
ATOM 631 O O . PHE A 1 82 ? -20.307 -13.568 2.943 1.00 98.00 82 PHE A O 1
ATOM 638 N N . ASP A 1 83 ? -22.257 -12.449 2.985 1.00 97.56 83 ASP A N 1
ATOM 639 C CA . ASP A 1 83 ? -23.081 -13.530 2.445 1.00 97.56 83 ASP A CA 1
ATOM 640 C C . ASP A 1 83 ? -23.151 -13.356 0.924 1.00 97.56 83 ASP A C 1
ATOM 642 O O . ASP A 1 83 ? -23.547 -12.291 0.440 1.00 97.56 83 ASP A O 1
ATOM 646 N N . LEU A 1 84 ? -22.694 -14.360 0.177 1.00 97.75 84 LEU A N 1
ATOM 647 C CA . LEU A 1 84 ? -22.682 -14.345 -1.287 1.00 97.75 84 LEU A CA 1
ATOM 648 C C . LEU A 1 84 ? -23.883 -15.093 -1.890 1.00 97.75 84 LEU A C 1
ATOM 650 O O . LEU A 1 84 ? -23.973 -15.194 -3.113 1.00 97.75 84 LEU A O 1
ATOM 654 N N . GLY A 1 85 ? -24.808 -15.588 -1.061 1.00 97.44 85 GLY A N 1
ATOM 655 C CA . GLY A 1 85 ? -25.889 -16.476 -1.482 1.00 97.44 85 GLY A CA 1
ATOM 656 C C . GLY A 1 85 ? -25.432 -17.930 -1.611 1.00 97.44 85 GLY A C 1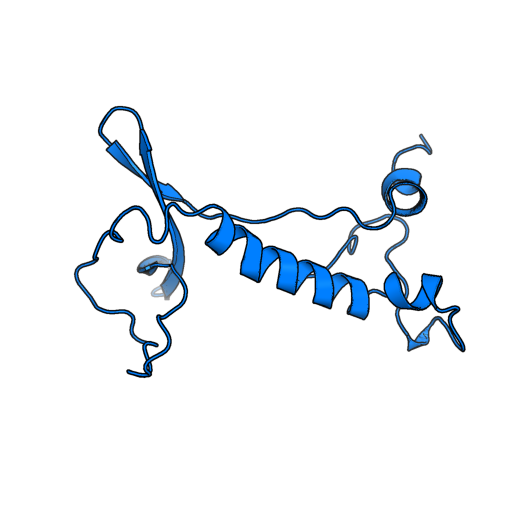
ATOM 657 O O . GLY A 1 85 ? -24.276 -18.260 -1.363 1.00 97.44 85 GLY A O 1
ATOM 658 N N . ASP A 1 86 ? -26.364 -18.824 -1.951 1.00 96.62 86 ASP A N 1
ATOM 659 C CA . ASP A 1 86 ? -26.110 -20.261 -2.156 1.00 96.62 86 ASP A CA 1
ATOM 660 C C . ASP A 1 86 ? -25.334 -20.948 -1.014 1.00 96.62 86 ASP A C 1
ATOM 662 O O . ASP A 1 86 ? -24.558 -21.878 -1.231 1.00 96.62 86 ASP A O 1
ATOM 666 N N . ASN A 1 87 ? -25.570 -20.501 0.228 1.00 96.06 87 ASN A N 1
ATOM 667 C CA . ASN A 1 87 ? -24.872 -20.977 1.426 1.00 96.06 87 ASN A CA 1
ATOM 668 C C . ASN A 1 87 ? -23.341 -20.762 1.368 1.00 96.06 87 ASN A C 1
ATOM 670 O O . ASN A 1 87 ? -22.570 -21.553 1.916 1.00 96.06 87 ASN A O 1
ATOM 674 N N . ILE A 1 88 ? -22.898 -19.694 0.696 1.00 97.81 88 ILE A N 1
ATOM 675 C CA . ILE A 1 88 ? -21.498 -19.279 0.598 1.00 97.81 88 ILE A CA 1
ATOM 676 C C . ILE A 1 88 ? -21.279 -18.038 1.465 1.00 97.81 88 ILE A C 1
ATOM 678 O O . ILE A 1 88 ? -21.747 -16.943 1.157 1.00 97.81 88 ILE A O 1
ATOM 682 N N . GLU A 1 89 ? -20.483 -18.197 2.520 1.00 97.88 89 GLU A N 1
ATOM 683 C CA . GLU A 1 89 ? -20.017 -17.087 3.350 1.00 97.88 89 GLU A CA 1
ATOM 684 C C . GLU A 1 89 ? -18.551 -16.756 3.035 1.00 97.88 89 GLU A C 1
ATOM 686 O O . GLU A 1 89 ? -17.662 -17.602 3.153 1.00 97.88 89 GLU A O 1
ATOM 691 N N . LEU A 1 90 ? -18.279 -15.501 2.675 1.00 97.56 90 LEU A N 1
ATOM 692 C CA . LEU A 1 90 ? -16.930 -14.968 2.506 1.00 97.56 90 LEU A CA 1
ATOM 693 C C . LEU A 1 90 ? -16.513 -14.213 3.764 1.00 97.56 90 LEU A C 1
ATOM 695 O O . LEU A 1 90 ? -17.105 -13.196 4.118 1.00 97.56 90 LEU A O 1
ATOM 699 N N . VAL A 1 91 ? -15.425 -14.650 4.389 1.00 97.62 91 VAL A N 1
ATOM 700 C CA . VAL A 1 91 ? -14.737 -13.873 5.422 1.00 97.62 91 VAL A CA 1
ATOM 701 C C . VAL A 1 91 ? -13.454 -13.314 4.827 1.00 97.62 91 VAL A C 1
ATOM 703 O O . VAL A 1 91 ? -12.610 -14.071 4.351 1.00 97.62 91 VAL A O 1
ATOM 706 N N . CYS A 1 92 ? -13.285 -11.993 4.858 1.00 97.31 92 CYS A N 1
ATOM 707 C CA . CYS A 1 92 ? -12.070 -11.347 4.376 1.00 97.31 92 CYS A CA 1
ATOM 708 C C . CYS A 1 92 ? -11.413 -10.487 5.458 1.00 97.31 92 CYS A C 1
ATOM 710 O O . CYS A 1 92 ? -12.070 -9.760 6.210 1.00 97.31 92 CYS A O 1
ATOM 712 N N . ARG A 1 93 ? -10.079 -10.554 5.511 1.00 96.12 93 ARG A N 1
ATOM 713 C CA . ARG A 1 93 ? -9.261 -9.607 6.265 1.00 96.12 93 ARG A CA 1
ATOM 714 C C . ARG A 1 93 ? -8.984 -8.405 5.376 1.00 96.12 93 ARG A C 1
ATOM 716 O O . ARG A 1 93 ? -8.485 -8.542 4.265 1.00 96.12 93 ARG A O 1
ATOM 723 N N . SER A 1 94 ? -9.318 -7.235 5.882 1.00 94.94 94 SER A N 1
ATOM 724 C CA . SER A 1 94 ? -9.096 -5.942 5.247 1.00 94.94 94 SER A CA 1
ATOM 725 C C . SER A 1 94 ? -8.050 -5.178 6.039 1.00 94.94 94 SER A C 1
ATOM 727 O O . SER A 1 94 ? -7.956 -5.359 7.249 1.00 94.94 94 SER A O 1
ATOM 729 N N . GLU A 1 95 ? -7.281 -4.334 5.367 1.00 93.69 95 GLU A N 1
ATOM 730 C CA . GLU A 1 95 ? -6.235 -3.521 5.982 1.00 93.69 95 GLU A CA 1
ATOM 731 C C . GLU A 1 95 ? -6.477 -2.039 5.702 1.00 93.69 95 GLU A C 1
ATOM 733 O O . GLU A 1 95 ? -6.996 -1.673 4.644 1.00 93.69 95 GLU A O 1
ATOM 738 N N . VAL A 1 96 ? -6.090 -1.191 6.647 1.00 95.06 96 VAL A N 1
ATOM 739 C CA . VAL A 1 96 ? -6.000 0.264 6.477 1.00 95.06 96 VAL A CA 1
ATOM 740 C C . VAL A 1 96 ? -4.649 0.730 7.008 1.00 95.06 96 VAL A C 1
ATOM 742 O O . VAL A 1 96 ? -4.086 0.094 7.900 1.00 95.06 96 VAL A O 1
ATOM 745 N N . ASN A 1 97 ? -4.122 1.828 6.470 1.00 93.88 97 ASN A N 1
ATOM 746 C CA . ASN A 1 97 ? -2.805 2.346 6.863 1.00 93.88 97 ASN A CA 1
ATOM 747 C C . ASN A 1 97 ? -2.893 3.339 8.026 1.00 93.88 97 ASN A C 1
ATOM 749 O O . ASN A 1 97 ? -1.943 3.485 8.784 1.00 93.88 97 ASN A O 1
ATOM 753 N N . GLY A 1 98 ? -4.030 4.017 8.175 1.00 93.12 98 GLY A N 1
ATOM 754 C CA . GLY A 1 98 ? -4.245 4.975 9.251 1.00 93.12 98 GLY A CA 1
ATOM 755 C C . GLY A 1 98 ? -5.647 5.567 9.220 1.00 93.12 98 GLY A C 1
ATOM 756 O O . GLY A 1 98 ? -6.555 5.031 8.578 1.00 93.12 98 GLY A O 1
ATOM 757 N N . CYS A 1 99 ? -5.809 6.704 9.890 1.00 92.75 99 CYS A N 1
ATOM 758 C CA . CYS A 1 99 ? -7.051 7.462 9.919 1.00 92.75 99 CYS A CA 1
ATOM 759 C C . CYS A 1 99 ? -6.792 8.970 9.840 1.00 92.75 99 CYS A C 1
ATOM 761 O O . CYS A 1 99 ? -5.720 9.451 10.213 1.00 92.75 99 CYS A O 1
ATOM 763 N N . MET A 1 100 ? -7.797 9.723 9.407 1.00 92.94 100 MET A N 1
ATOM 764 C CA . MET A 1 100 ? -7.792 11.183 9.426 1.00 92.94 100 MET A CA 1
ATOM 765 C C . MET A 1 100 ? -9.088 11.720 10.028 1.00 92.94 100 MET A C 1
ATOM 767 O O . MET A 1 100 ? -10.150 11.128 9.852 1.00 92.94 100 MET A O 1
ATOM 771 N N . GLU A 1 101 ? -9.001 12.856 10.710 1.00 92.56 101 GLU A N 1
ATOM 772 C CA . GLU A 1 101 ? -10.172 13.587 11.186 1.00 92.56 101 GLU A CA 1
ATOM 773 C C . GLU A 1 101 ? -10.617 14.576 10.105 1.00 92.56 101 GLU A C 1
ATOM 775 O O . GLU A 1 101 ? -9.832 15.408 9.642 1.00 92.56 101 GLU A O 1
ATOM 780 N N . PHE A 1 102 ? -11.878 14.499 9.694 1.00 93.12 102 PHE A N 1
ATOM 781 C CA . PHE A 1 102 ? -12.480 15.431 8.750 1.00 93.12 102 PHE A CA 1
ATOM 782 C C . PHE A 1 102 ? -13.871 15.820 9.246 1.00 93.12 102 PHE A C 1
ATOM 784 O O . PHE A 1 102 ? -14.716 14.969 9.491 1.00 93.12 102 PHE A O 1
ATOM 791 N N . LYS A 1 103 ? -14.109 17.126 9.427 1.00 94.31 103 LYS A N 1
ATOM 792 C CA . LYS A 1 103 ? -15.391 17.676 9.918 1.00 94.31 103 LYS A CA 1
ATOM 793 C C . LYS A 1 103 ? -15.898 17.059 11.238 1.00 94.31 103 LYS A C 1
ATOM 795 O O . LYS A 1 103 ? -17.100 17.001 11.465 1.00 94.31 103 LYS A O 1
ATOM 800 N N . GLY A 1 104 ? -14.985 16.653 12.121 1.00 92.56 104 GLY A N 1
ATOM 801 C CA . GLY A 1 104 ? -15.322 16.051 13.417 1.00 92.56 104 GLY A CA 1
ATOM 802 C C . GLY A 1 104 ? -15.585 14.543 13.370 1.00 92.56 104 GLY A C 1
ATOM 803 O O . GLY A 1 104 ? -15.870 13.961 14.411 1.00 92.56 104 GLY A O 1
ATOM 804 N N . GLU A 1 105 ? -15.455 13.909 12.203 1.00 93.69 105 GLU A N 1
ATOM 805 C CA . GLU A 1 105 ? -15.543 12.459 12.037 1.00 93.69 105 GLU A CA 1
ATOM 806 C C . GLU A 1 105 ? -14.164 11.859 11.737 1.00 93.69 105 GLU A C 1
ATOM 808 O O . GLU A 1 105 ? -13.338 12.458 11.044 1.00 93.69 105 GLU A O 1
ATOM 813 N N . THR A 1 106 ? -13.916 10.655 12.254 1.00 91.56 106 THR A N 1
ATOM 814 C CA . THR A 1 106 ? -12.702 9.887 11.961 1.00 91.56 106 THR A CA 1
ATOM 815 C C . THR A 1 106 ? -12.948 8.981 10.762 1.00 91.56 106 THR A C 1
ATOM 817 O O . THR A 1 106 ? -13.821 8.114 10.795 1.00 91.56 106 THR A O 1
ATOM 820 N N . HIS A 1 107 ? -12.136 9.130 9.720 1.00 93.81 107 HIS A N 1
ATOM 821 C CA . HIS A 1 107 ? -12.182 8.300 8.521 1.00 93.81 107 HIS A CA 1
ATOM 822 C C . HIS A 1 107 ? -10.941 7.423 8.422 1.00 93.81 107 HIS A C 1
ATOM 824 O O . HIS A 1 107 ? -9.815 7.912 8.515 1.00 93.81 107 HIS A O 1
ATOM 830 N N . ASN A 1 108 ? -11.143 6.131 8.173 1.00 94.12 108 ASN A N 1
ATOM 831 C CA . ASN A 1 108 ? -10.056 5.212 7.855 1.00 94.12 108 ASN A CA 1
ATOM 832 C C . ASN A 1 108 ? -9.536 5.475 6.439 1.00 94.12 108 ASN A C 1
ATOM 834 O O . ASN A 1 108 ? -10.325 5.673 5.513 1.00 94.12 108 ASN A O 1
ATOM 838 N N . ILE A 1 109 ? -8.217 5.431 6.266 1.00 94.38 109 ILE A N 1
ATOM 839 C CA . ILE A 1 109 ? -7.560 5.704 4.988 1.00 94.38 109 ILE A CA 1
ATOM 840 C C . ILE A 1 109 ? -6.649 4.551 4.567 1.00 94.38 109 ILE A C 1
ATOM 842 O O . ILE A 1 109 ? -5.969 3.916 5.379 1.00 94.38 109 ILE A O 1
ATOM 846 N N . MET A 1 110 ? -6.620 4.310 3.260 1.00 95.06 110 MET A N 1
ATOM 847 C CA . MET A 1 110 ? -5.635 3.460 2.604 1.00 95.06 110 MET A CA 1
ATOM 848 C C . MET A 1 110 ? -4.737 4.350 1.754 1.00 95.06 110 MET A C 1
ATOM 850 O O . MET A 1 110 ? -5.224 5.108 0.916 1.00 95.06 110 MET A O 1
ATOM 854 N N . VAL A 1 111 ? -3.432 4.251 1.971 1.00 95.44 111 VAL A N 1
ATOM 855 C CA . VAL A 1 111 ? -2.420 5.032 1.266 1.00 95.44 111 VAL A CA 1
ATOM 856 C C . VAL A 1 111 ? -1.685 4.103 0.313 1.00 95.44 111 VAL A C 1
ATOM 858 O O . VAL A 1 111 ? -1.193 3.046 0.703 1.00 95.44 111 VAL A O 1
ATOM 861 N N . ARG A 1 112 ? -1.613 4.499 -0.955 1.00 95.81 112 ARG A N 1
ATOM 862 C CA . ARG A 1 112 ? -0.855 3.816 -2.006 1.00 95.81 112 ARG A CA 1
ATOM 863 C C . ARG A 1 112 ? -0.046 4.861 -2.764 1.00 95.81 112 ARG A C 1
ATOM 865 O O . ARG A 1 112 ? -0.452 6.019 -2.836 1.00 95.81 112 ARG A O 1
ATOM 872 N N . ALA A 1 113 ? 1.086 4.450 -3.313 1.00 96.25 113 ALA A N 1
ATOM 873 C CA . ALA A 1 113 ? 1.990 5.317 -4.049 1.00 96.25 113 ALA A CA 1
ATOM 874 C C . ALA A 1 113 ? 2.046 4.891 -5.518 1.00 96.25 113 ALA A C 1
ATOM 876 O O . ALA A 1 113 ? 2.369 3.746 -5.836 1.00 96.25 113 ALA A O 1
ATOM 877 N N . LEU A 1 114 ? 1.748 5.830 -6.411 1.00 95.44 114 LEU A N 1
ATOM 878 C CA . LEU A 1 114 ? 2.094 5.703 -7.823 1.00 95.44 114 LEU A CA 1
ATOM 879 C C . LEU A 1 114 ? 3.537 6.178 -8.009 1.00 95.44 114 LEU A C 1
ATOM 881 O O . LEU A 1 114 ? 3.958 7.132 -7.353 1.00 95.44 114 LEU A O 1
ATOM 885 N N . ASN A 1 115 ? 4.287 5.515 -8.884 1.00 92.38 115 ASN A N 1
ATOM 886 C CA . ASN A 1 115 ? 5.683 5.837 -9.158 1.00 92.38 115 ASN A CA 1
ATOM 887 C C . ASN A 1 115 ? 5.918 6.082 -10.653 1.00 92.38 115 ASN A C 1
ATOM 889 O O . ASN A 1 115 ? 5.287 5.467 -11.510 1.00 92.38 115 ASN A O 1
ATOM 893 N N . GLU A 1 116 ? 6.867 6.964 -10.945 1.00 91.94 116 GLU A N 1
ATOM 894 C CA . GLU A 1 116 ? 7.398 7.249 -12.276 1.00 91.94 116 GLU A CA 1
ATOM 895 C C . GLU A 1 116 ? 8.894 6.899 -12.267 1.00 91.94 116 GLU A C 1
ATOM 897 O O . GLU A 1 116 ? 9.577 7.215 -11.296 1.00 91.94 116 GLU A O 1
ATOM 902 N N . TYR A 1 117 ? 9.392 6.220 -13.307 1.00 88.88 117 TYR A N 1
ATOM 903 C CA . TYR A 1 117 ? 10.789 5.759 -13.387 1.00 88.88 117 TYR A CA 1
ATOM 904 C C . TYR A 1 117 ? 11.580 6.499 -14.480 1.00 88.88 117 TYR A C 1
ATOM 906 O O . TYR A 1 117 ? 12.533 7.210 -14.183 1.00 88.88 117 TYR A O 1
ATOM 914 N N . ASP A 1 118 ? 11.150 6.402 -15.742 1.00 87.06 118 ASP A N 1
ATOM 915 C CA . ASP A 1 118 ? 11.710 7.141 -16.877 1.00 87.06 118 ASP A CA 1
ATOM 916 C C . ASP A 1 118 ? 10.567 7.739 -17.695 1.00 87.06 118 ASP A C 1
ATOM 918 O O . ASP A 1 118 ? 9.880 7.031 -18.434 1.00 87.06 118 ASP A O 1
ATOM 922 N N . SER A 1 119 ? 10.370 9.051 -17.560 1.00 79.25 119 SER A N 1
ATOM 923 C CA . SER A 1 119 ? 9.270 9.781 -18.194 1.00 79.25 119 SER A CA 1
ATOM 924 C C . SER A 1 119 ? 9.284 9.681 -19.719 1.00 79.25 119 SER A C 1
ATOM 926 O O . SER A 1 119 ? 8.223 9.667 -20.342 1.00 79.25 119 SER A O 1
ATOM 928 N N . LYS A 1 120 ? 10.462 9.551 -20.344 1.00 76.69 120 LYS A N 1
ATOM 929 C CA . LYS A 1 120 ? 10.597 9.480 -21.808 1.00 76.69 120 LYS A CA 1
ATOM 930 C C . LYS A 1 120 ? 10.137 8.138 -22.359 1.00 76.69 120 LYS A C 1
ATOM 932 O O . LYS A 1 120 ? 9.647 8.083 -23.481 1.00 76.69 120 LYS A O 1
ATOM 937 N N . VAL A 1 121 ? 10.301 7.074 -21.579 1.00 71.50 121 VAL A N 1
ATOM 938 C CA . VAL A 1 121 ? 9.915 5.710 -21.961 1.00 71.50 121 VAL A CA 1
ATOM 939 C C . VAL A 1 121 ? 8.484 5.417 -21.513 1.00 71.50 121 VAL A C 1
ATOM 941 O O . VAL A 1 121 ? 7.716 4.811 -22.254 1.00 71.50 121 VAL A O 1
ATOM 944 N N . SER A 1 122 ? 8.088 5.904 -20.335 1.00 63.66 122 SER A N 1
ATOM 945 C CA . SER A 1 122 ? 6.774 5.632 -19.748 1.00 63.66 122 SER A CA 1
ATOM 946 C C . SER A 1 122 ? 5.627 6.361 -20.464 1.00 63.66 122 SER A C 1
ATOM 948 O O . SER A 1 122 ? 4.553 5.783 -20.632 1.00 63.66 122 SER A O 1
ATOM 950 N N . THR A 1 123 ? 5.843 7.595 -20.945 1.00 59.22 123 THR A N 1
ATOM 951 C CA . THR A 1 123 ? 4.792 8.409 -21.600 1.00 59.22 123 THR A CA 1
ATOM 952 C C . THR A 1 123 ? 4.768 8.328 -23.126 1.00 59.22 123 THR A C 1
ATOM 954 O O . THR A 1 123 ? 3.757 8.688 -23.731 1.00 59.22 123 THR A O 1
ATOM 957 N N . ALA A 1 124 ? 5.813 7.797 -23.775 1.00 49.34 124 ALA A N 1
ATOM 958 C CA . ALA A 1 124 ? 5.840 7.615 -25.235 1.00 49.34 124 ALA A CA 1
ATOM 959 C C . ALA A 1 124 ? 4.728 6.677 -25.752 1.00 49.34 124 ALA A C 1
ATOM 961 O O . ALA A 1 124 ? 4.347 6.737 -26.920 1.00 49.34 124 ALA A O 1
ATOM 962 N N . SER A 1 125 ? 4.143 5.861 -24.873 1.00 48.03 125 SER A N 1
ATOM 963 C CA . SER A 1 125 ? 2.986 5.020 -25.190 1.00 48.03 125 SER A CA 1
ATOM 964 C C . SER A 1 125 ? 1.670 5.798 -25.386 1.00 48.03 125 SER A C 1
ATOM 966 O O . SER A 1 125 ? 0.737 5.245 -25.966 1.00 48.03 125 SER A O 1
ATOM 968 N N . LEU A 1 126 ? 1.589 7.071 -24.964 1.00 46.44 126 LEU A N 1
ATOM 969 C CA . LEU A 1 126 ? 0.372 7.903 -25.012 1.00 46.44 126 LEU A CA 1
ATOM 970 C C . LEU A 1 126 ? 0.347 8.939 -26.154 1.00 46.44 126 LEU A C 1
ATOM 972 O O . LEU A 1 126 ? -0.704 9.515 -26.420 1.00 46.44 126 LEU A O 1
ATOM 976 N N . SER A 1 127 ? 1.468 9.200 -26.836 1.00 43.06 127 SER A N 1
ATOM 977 C CA . SER A 1 127 ? 1.593 10.311 -27.801 1.00 43.06 127 SER A CA 1
ATOM 978 C C . SER A 1 127 ? 1.448 9.923 -29.281 1.00 43.06 127 SER A C 1
ATOM 980 O O . SER A 1 127 ? 1.689 10.754 -30.152 1.00 43.06 127 SER A O 1
ATOM 982 N N . SER A 1 128 ? 1.048 8.684 -29.589 1.00 42.47 128 SER A N 1
ATOM 983 C CA . SER A 1 128 ? 0.910 8.177 -30.968 1.00 42.47 128 SER A CA 1
ATOM 984 C C . SER A 1 128 ? -0.549 7.990 -31.412 1.00 42.47 128 SER A C 1
ATOM 986 O O . SER A 1 128 ? -0.909 6.933 -31.934 1.00 42.47 128 SER A O 1
ATOM 988 N N . THR A 1 129 ? -1.375 9.027 -31.225 1.00 39.25 129 THR A N 1
ATOM 989 C CA . THR A 1 129 ? -2.735 9.113 -31.799 1.00 39.25 129 THR A CA 1
ATOM 990 C C . THR A 1 129 ? -2.924 10.411 -32.562 1.00 39.25 129 THR A C 1
ATOM 992 O O . THR A 1 129 ? -2.457 11.451 -32.048 1.00 39.25 129 THR A O 1
#

InterPro domains:
  IPR007783 Eukaryotic translation initiation factor 3 subunit D [PF05091] (1-123)
  IPR007783 Eukaryotic translation initiation factor 3 subunit D [PTHR12399] (1-122)

pLDDT: mean 86.83, std 12.49, range [39.25, 98.0]

Sequence (129 aa):
MTVSETAREPPSDEKDTPNPTALHALNLSGALAREATLINRYFPEQVLNSPAKEPVQLDGPNPFDENTDKPASSGAYFYRKFDLGDNIELVCRSEVNGCMEFKGETHNIMVRALNEYDSKVSTASLSST

Radius of gyration: 20.33 Å; chains: 1; bounding box: 50×39×53 Å

Organism: NCBI:txid652834

Foldseek 3Di:
DWDCPVFPDGAAACVVDPPDDPVSVCRHRVNVVVVQVVCFQVVLQVPDCPPVDDADDDPDDDPPPPPDPDDDQAKDWDWDWDDPDPPDIDIDIDMFRGWDDDPNDIDTHHDGDDDDDDCVVSCVSPPDD

Secondary structure (DSSP, 8-state):
--SSTTSSSPPPPTTTSSS--HHHHHTSHHHHHHHHHHHHHHHHHHTS-TTTSPPPPPSS--TT----SSPPPS-EEEEEEEE-STT-EEEEEEEE-EEEEETTEEEEE-------S-HHHHSTTTS--